Prote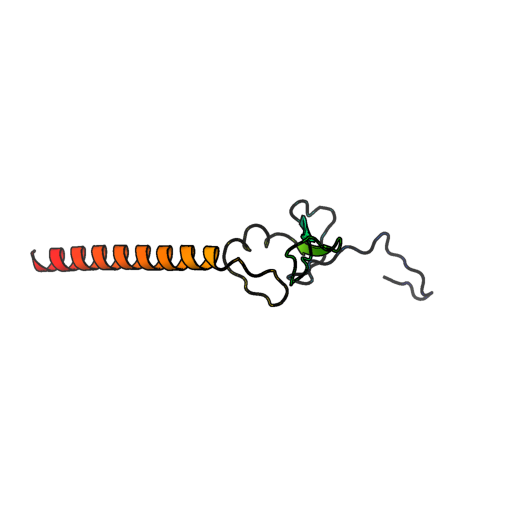in AF-A0A811YDW1-F1 (afdb_monomer_lite)

InterPro domains:
  IPR001931 Small ribosomal subunit protein eS21 [PF01249] (1-53)
  IPR001931 Small ribosomal subunit protein eS21 [PTHR10442] (1-52)
  IPR038579 Small ribosomal subunit protein eS21 superfamily [G3DSA:3.30.1230.20] (1-58)

Secondary structure (DSSP, 8-state):
-B-TTS-B--S--PPBPTTT-PBPPTT-TT-EEEEEEEE-TTT--EEEEEEEEEE-TTHHHHTTTS---TTSPPPPHHHHHHHHHHHHHHHHHHHHHHHHHHHHTT--

Foldseek 3Di:
DADPVRDDPDPDDFDAAPPPRDGDDPPQPVKDKDWAFDADPPPRDGPPDTDIGIHGPPCVVPVLDDDDDVRDDDDDPVSVVVVVVVVVVVVVVVVVVVVVVVVVVVVD

Radius of gyration: 24.2 Å; chains: 1; bounding box: 37×65×63 Å

Sequence (108 aa):
MQNDAGEFVDLYVPQKCSARNRIIGAKDHESIQMNVAEVDKVTGRFNGQFKTTLSAEPFAGWASLMTPSSGWPRPTASFQRTSFYFILFYLFIYLFIYLFIYLFSKNF

Structure (mmCIF, N/CA/C/O backbone):
data_AF-A0A811YDW1-F1
#
_entry.id   AF-A0A811YDW1-F1
#
loop_
_atom_site.group_PDB
_atom_site.id
_atom_site.type_symbol
_atom_site.label_atom_id
_atom_site.label_alt_id
_atom_site.label_comp_id
_atom_site.label_asym_id
_atom_site.label_entity_id
_atom_site.label_seq_id
_atom_site.pdbx_PDB_ins_code
_atom_site.Cartn_x
_atom_site.Cartn_y
_atom_site.Cartn_z
_atom_site.occupancy
_atom_site.B_iso_or_equiv
_atom_site.auth_seq_id
_atom_site.auth_comp_id
_atom_site.auth_asym_id
_atom_site.auth_atom_id
_atom_site.pdbx_PDB_model_num
ATOM 1 N N . MET A 1 1 ? 2.776 -6.549 -23.181 1.00 76.38 1 MET A N 1
ATOM 2 C CA . MET A 1 1 ? 2.755 -6.246 -24.610 1.00 76.38 1 MET A CA 1
ATOM 3 C C . MET A 1 1 ? 2.390 -7.512 -25.352 1.00 76.38 1 MET A C 1
ATOM 5 O O . MET A 1 1 ? 2.834 -8.596 -24.981 1.00 76.38 1 MET A O 1
ATOM 9 N N . GLN A 1 2 ? 1.521 -7.364 -26.344 1.00 81.44 2 GLN A N 1
ATOM 10 C CA . GLN A 1 2 ? 1.210 -8.417 -27.305 1.00 81.44 2 GLN A CA 1
ATOM 11 C C . GLN A 1 2 ? 1.947 -8.087 -28.603 1.00 81.44 2 GLN A C 1
ATOM 13 O O . GLN A 1 2 ? 2.080 -6.906 -28.932 1.00 81.44 2 GLN A O 1
ATOM 18 N N . ASN A 1 3 ? 2.471 -9.100 -29.288 1.00 84.25 3 ASN A N 1
ATOM 19 C CA . ASN A 1 3 ? 3.009 -8.932 -30.638 1.00 84.25 3 ASN A CA 1
ATOM 20 C C . ASN A 1 3 ? 1.865 -8.848 -31.671 1.00 84.25 3 ASN A C 1
ATOM 22 O O . ASN A 1 3 ? 0.701 -9.086 -31.343 1.00 84.25 3 ASN A O 1
ATOM 26 N N . ASP A 1 4 ? 2.193 -8.552 -32.931 1.00 85.62 4 ASP A N 1
ATOM 27 C CA . ASP A 1 4 ? 1.211 -8.477 -34.028 1.00 85.62 4 ASP A CA 1
ATOM 28 C C . ASP A 1 4 ? 0.530 -9.830 -34.333 1.00 85.62 4 ASP A C 1
ATOM 30 O O . ASP A 1 4 ? -0.510 -9.873 -34.987 1.00 85.62 4 ASP A O 1
ATOM 34 N N . ALA A 1 5 ? 1.086 -10.937 -33.824 1.00 83.12 5 ALA A N 1
ATOM 35 C CA . ALA A 1 5 ? 0.508 -12.280 -33.884 1.00 83.12 5 ALA A CA 1
ATOM 36 C C . ALA A 1 5 ? -0.413 -12.609 -32.685 1.00 83.12 5 ALA A C 1
ATOM 38 O O . ALA A 1 5 ? -0.965 -13.706 -32.616 1.00 83.12 5 ALA A O 1
ATOM 39 N N . GLY A 1 6 ? -0.611 -11.671 -31.750 1.00 80.25 6 GLY A N 1
ATOM 40 C CA . GLY A 1 6 ? -1.489 -11.820 -30.583 1.00 80.25 6 GLY A CA 1
ATOM 41 C C . GLY A 1 6 ? -0.889 -12.601 -29.408 1.00 80.25 6 GLY A C 1
ATOM 42 O O . GLY A 1 6 ? -1.577 -12.850 -28.417 1.00 80.25 6 GLY A O 1
ATOM 43 N N . GLU A 1 7 ? 0.386 -12.970 -29.474 1.00 81.19 7 GLU A N 1
ATOM 44 C CA . GLU A 1 7 ? 1.094 -13.674 -28.409 1.00 81.19 7 GLU A CA 1
ATOM 45 C C . GLU A 1 7 ? 1.616 -12.687 -27.354 1.00 81.19 7 GLU A C 1
ATOM 47 O O . GLU A 1 7 ? 2.092 -11.589 -27.663 1.00 81.19 7 GLU A O 1
ATOM 52 N N . PHE A 1 8 ? 1.530 -13.076 -26.078 1.00 80.38 8 PHE A N 1
ATOM 53 C CA . PHE A 1 8 ? 2.062 -12.291 -24.964 1.00 80.38 8 PHE A CA 1
ATOM 54 C C . PHE A 1 8 ? 3.586 -12.421 -24.891 1.00 80.38 8 PHE A C 1
ATOM 56 O O . PHE A 1 8 ? 4.108 -13.509 -24.672 1.00 80.38 8 PHE A O 1
ATOM 63 N N . VAL A 1 9 ? 4.287 -11.292 -25.024 1.00 81.62 9 VAL A N 1
ATOM 64 C CA . VAL A 1 9 ? 5.763 -11.229 -25.015 1.00 81.62 9 VAL A CA 1
ATOM 65 C C . VAL A 1 9 ? 6.321 -10.840 -23.632 1.00 81.62 9 VAL A C 1
ATOM 67 O O . VAL A 1 9 ? 7.522 -10.929 -23.391 1.00 81.62 9 VAL A O 1
ATOM 70 N N . ASP A 1 10 ? 5.465 -10.428 -22.688 1.00 82.88 10 ASP A N 1
ATOM 71 C CA . ASP A 1 10 ? 5.902 -10.018 -21.346 1.00 82.88 10 ASP A CA 1
ATOM 72 C C . ASP A 1 10 ? 6.172 -11.221 -20.433 1.00 82.88 10 ASP A C 1
ATOM 74 O O . ASP A 1 10 ? 5.351 -12.128 -20.320 1.00 82.88 10 ASP A O 1
ATOM 78 N N . LEU A 1 11 ? 7.280 -11.160 -19.687 1.00 83.56 11 LEU A N 1
ATOM 79 C CA . LEU A 1 11 ? 7.644 -12.171 -18.685 1.00 83.56 11 LEU A CA 1
ATOM 80 C C . LEU A 1 11 ? 6.705 -12.179 -17.467 1.00 83.56 11 LEU A C 1
ATOM 82 O O . LEU A 1 11 ? 6.489 -13.224 -16.860 1.00 83.56 11 LEU A O 1
ATOM 86 N N . TYR A 1 12 ? 6.170 -11.020 -17.076 1.00 82.31 12 TYR A N 1
ATOM 87 C CA . TYR A 1 12 ? 5.183 -10.895 -16.004 1.00 82.31 12 TYR A CA 1
ATOM 88 C C . TYR A 1 12 ? 4.409 -9.582 -16.134 1.00 82.31 12 TYR A C 1
ATOM 90 O O . TYR A 1 12 ? 4.931 -8.583 -16.631 1.00 82.31 12 TYR A O 1
ATOM 98 N N . VAL A 1 13 ? 3.174 -9.571 -15.630 1.00 83.69 13 VAL A N 1
ATOM 99 C CA . VAL A 1 13 ? 2.373 -8.349 -15.498 1.00 83.69 13 VAL A CA 1
ATOM 100 C C . VAL A 1 13 ? 2.475 -7.861 -14.049 1.00 83.69 13 VAL A C 1
ATOM 102 O O . VAL A 1 13 ? 2.002 -8.552 -13.144 1.00 83.69 13 VAL A O 1
ATOM 105 N N . PRO A 1 14 ? 3.101 -6.699 -13.792 1.00 82.62 14 PRO A N 1
ATOM 106 C CA . PRO A 1 14 ? 3.279 -6.188 -12.439 1.00 82.62 14 PRO A CA 1
ATOM 107 C C . PRO A 1 14 ? 1.951 -5.776 -11.800 1.00 82.62 14 PRO A C 1
ATOM 109 O O . PRO A 1 14 ? 1.017 -5.316 -12.467 1.00 82.62 14 PRO A O 1
ATOM 112 N N . GLN A 1 15 ? 1.890 -5.885 -10.474 1.00 83.75 15 GLN A N 1
ATOM 113 C CA . GLN A 1 15 ? 0.742 -5.429 -9.702 1.00 83.75 15 GLN A CA 1
ATOM 114 C C . GLN A 1 15 ? 0.652 -3.896 -9.696 1.00 83.75 15 GLN A C 1
ATOM 116 O O . GLN A 1 15 ? 1.657 -3.179 -9.728 1.00 83.75 15 GLN A O 1
ATOM 121 N N . LYS A 1 16 ? -0.578 -3.379 -9.641 1.00 83.06 16 LYS A N 1
ATOM 122 C CA . LYS A 1 16 ? -0.847 -1.939 -9.575 1.00 83.06 16 LYS A CA 1
ATOM 123 C C . LYS A 1 16 ? -1.208 -1.533 -8.152 1.00 83.06 16 LYS A C 1
ATOM 125 O O . LYS A 1 16 ? -2.005 -2.186 -7.485 1.00 83.06 16 LYS A O 1
ATOM 130 N N . CYS A 1 17 ? -0.648 -0.414 -7.713 1.00 80.12 17 CYS A N 1
ATOM 131 C CA . CYS A 1 17 ? -1.018 0.241 -6.469 1.00 80.12 17 CYS A CA 1
ATOM 132 C C . CYS A 1 17 ? -2.462 0.747 -6.542 1.00 80.12 17 CYS A C 1
ATOM 134 O O . CYS A 1 17 ? -2.815 1.490 -7.458 1.00 80.12 17 CYS A O 1
ATOM 136 N N . SER A 1 18 ? -3.262 0.404 -5.533 1.00 75.31 18 SER A N 1
ATOM 137 C CA . SER A 1 18 ? -4.671 0.804 -5.419 1.00 75.31 18 SER A CA 1
ATOM 138 C C . SER A 1 18 ? -4.872 2.308 -5.179 1.00 75.31 18 SER A C 1
ATOM 140 O O . SER A 1 18 ? -5.921 2.844 -5.514 1.00 75.31 18 SER A O 1
ATOM 142 N N . ALA A 1 19 ? -3.867 3.018 -4.642 1.00 69.19 19 ALA A N 1
ATOM 143 C CA . ALA A 1 19 ? -3.956 4.459 -4.365 1.00 69.19 19 ALA A CA 1
ATOM 144 C C . ALA A 1 19 ? -3.801 5.341 -5.594 1.00 69.19 19 ALA A C 1
ATOM 146 O O . ALA A 1 19 ? -4.513 6.323 -5.769 1.00 69.19 19 ALA A O 1
ATOM 147 N N . ARG A 1 20 ? -2.757 5.058 -6.368 1.00 67.06 20 ARG A N 1
ATOM 148 C CA . ARG A 1 20 ? -2.230 5.980 -7.378 1.00 67.06 20 ARG A CA 1
ATOM 149 C C . ARG A 1 20 ? -2.232 5.371 -8.768 1.00 67.06 20 ARG A C 1
ATOM 151 O O . ARG A 1 20 ? -1.686 5.977 -9.680 1.00 67.06 20 ARG A O 1
ATOM 158 N N . ASN A 1 21 ? -2.756 4.150 -8.916 1.00 78.31 21 ASN A N 1
ATOM 159 C CA . ASN A 1 21 ? -2.634 3.349 -10.132 1.00 78.31 21 ASN A CA 1
ATOM 160 C C . ASN A 1 21 ? -1.184 3.249 -10.654 1.00 78.31 21 ASN A C 1
ATOM 162 O O . ASN A 1 21 ? -0.958 2.983 -11.833 1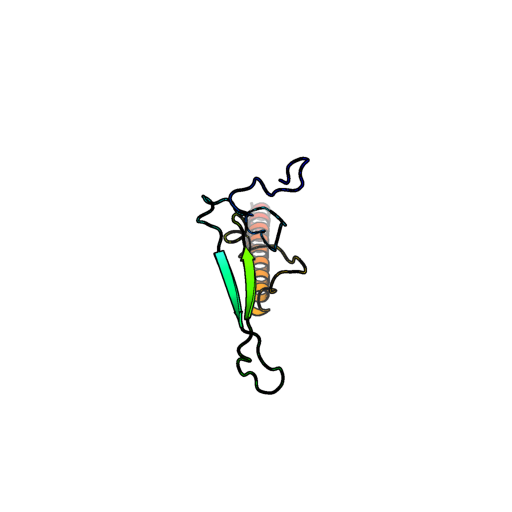.00 78.31 21 ASN A O 1
ATOM 166 N N . ARG A 1 22 ? -0.186 3.444 -9.777 1.00 80.00 22 ARG A N 1
ATOM 167 C CA . ARG A 1 22 ? 1.237 3.310 -10.105 1.00 80.00 22 ARG A CA 1
ATOM 168 C C . ARG A 1 22 ? 1.605 1.830 -10.144 1.00 80.00 22 ARG A C 1
ATOM 170 O O . ARG A 1 22 ? 1.180 1.066 -9.280 1.00 80.00 22 ARG A O 1
ATOM 177 N N . ILE A 1 23 ? 2.412 1.447 -11.125 1.00 83.38 23 ILE A N 1
ATOM 178 C CA . ILE A 1 23 ? 2.974 0.100 -11.233 1.00 83.38 23 ILE A CA 1
ATOM 179 C C . ILE A 1 23 ? 3.995 -0.115 -10.106 1.00 83.38 23 ILE A C 1
ATOM 181 O O . ILE A 1 23 ? 4.846 0.746 -9.881 1.00 83.38 23 ILE A O 1
ATOM 185 N N . ILE A 1 24 ? 3.892 -1.238 -9.397 1.00 83.75 24 ILE A N 1
ATOM 186 C CA . ILE A 1 24 ? 4.854 -1.644 -8.367 1.00 83.75 24 ILE A CA 1
ATOM 187 C C . ILE A 1 24 ? 6.014 -2.353 -9.065 1.00 83.75 24 ILE A C 1
ATOM 189 O O . ILE A 1 24 ? 5.814 -3.376 -9.725 1.00 83.75 24 ILE A O 1
ATOM 193 N N . GLY A 1 25 ? 7.212 -1.780 -8.968 1.00 83.00 25 GLY A N 1
ATOM 194 C CA . GLY A 1 25 ? 8.419 -2.375 -9.534 1.00 83.00 25 GLY A CA 1
ATOM 195 C C . GLY A 1 25 ? 8.952 -3.512 -8.662 1.00 83.00 25 GLY A C 1
ATOM 196 O O . GLY A 1 25 ? 8.767 -3.515 -7.451 1.00 83.00 25 GLY A O 1
ATOM 197 N N . ALA A 1 26 ? 9.690 -4.452 -9.256 1.00 81.00 26 ALA A N 1
ATOM 198 C CA . ALA A 1 26 ? 10.273 -5.583 -8.521 1.00 81.00 26 ALA A CA 1
ATOM 199 C C . ALA A 1 26 ? 11.279 -5.172 -7.420 1.00 81.00 26 ALA A C 1
ATOM 201 O O . ALA A 1 26 ? 11.517 -5.935 -6.490 1.00 81.00 26 ALA A O 1
ATOM 202 N N . LYS A 1 27 ? 11.868 -3.971 -7.522 1.00 81.88 27 LYS A N 1
ATOM 203 C CA . LYS A 1 27 ? 12.809 -3.406 -6.538 1.00 81.88 27 LYS A CA 1
ATOM 204 C C . LYS A 1 27 ? 12.122 -2.526 -5.478 1.00 81.88 27 LYS A C 1
ATOM 206 O O . LYS A 1 27 ? 12.788 -2.027 -4.575 1.00 81.88 27 LYS A O 1
ATOM 211 N N . ASP A 1 28 ? 10.805 -2.337 -5.562 1.00 75.62 28 ASP A N 1
ATOM 212 C CA . ASP A 1 28 ? 10.043 -1.528 -4.607 1.00 75.62 28 ASP A CA 1
ATOM 213 C C . ASP A 1 28 ? 9.772 -2.354 -3.327 1.00 75.62 28 ASP A C 1
ATOM 215 O O . ASP A 1 28 ? 8.657 -2.819 -3.091 1.00 75.62 28 ASP A O 1
ATOM 219 N N . HIS A 1 29 ? 10.802 -2.543 -2.491 1.00 79.06 29 HIS A N 1
ATOM 220 C CA . HIS A 1 29 ? 10.729 -3.270 -1.200 1.00 79.06 29 HIS A CA 1
ATOM 221 C C . HIS A 1 29 ? 9.834 -2.606 -0.152 1.00 79.06 29 HIS A C 1
ATOM 223 O O . HIS A 1 29 ? 9.457 -3.196 0.853 1.00 79.06 29 HIS A O 1
ATOM 229 N N . GLU A 1 30 ? 9.533 -1.354 -0.415 1.00 74.50 30 GLU A N 1
ATOM 230 C CA . GLU A 1 30 ? 8.694 -0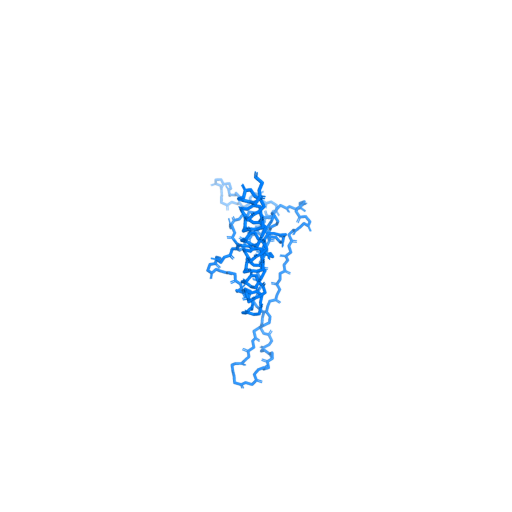.464 0.350 1.00 74.50 30 GLU A CA 1
ATOM 231 C C . GLU A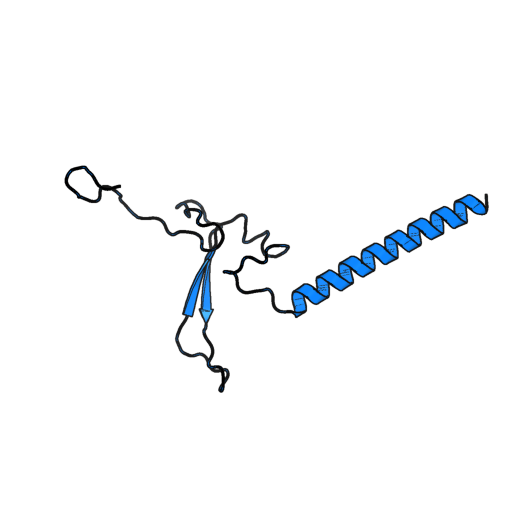 1 30 ? 7.190 -0.676 0.018 1.00 74.50 30 GLU A C 1
ATOM 233 O O . GLU A 1 30 ? 6.283 -0.268 0.736 1.00 74.50 30 GLU A O 1
ATOM 238 N N . SER A 1 31 ? 6.857 -1.379 -1.070 1.00 72.88 31 SER A N 1
ATOM 239 C CA . SER A 1 31 ? 5.463 -1.755 -1.328 1.00 72.88 31 SER A CA 1
ATOM 240 C C . SER A 1 31 ? 4.989 -2.850 -0.364 1.00 72.88 31 SER A C 1
ATOM 242 O O . SER A 1 31 ? 5.650 -3.869 -0.175 1.00 72.88 31 SER A O 1
ATOM 244 N N . ILE A 1 32 ? 3.811 -2.651 0.235 1.00 78.38 32 ILE A N 1
ATOM 245 C CA . ILE A 1 32 ? 3.190 -3.634 1.130 1.00 78.38 32 ILE A CA 1
ATOM 246 C C . ILE A 1 32 ? 1.808 -4.039 0.627 1.00 78.38 32 ILE A C 1
ATOM 248 O O . ILE A 1 32 ? 1.023 -3.220 0.132 1.00 78.38 32 ILE A O 1
ATOM 252 N N . GLN A 1 33 ? 1.498 -5.319 0.810 1.00 81.75 33 GLN A N 1
ATOM 253 C CA . GLN A 1 33 ? 0.170 -5.875 0.605 1.00 81.75 33 GLN A CA 1
ATOM 254 C C . GLN A 1 33 ? -0.548 -5.966 1.953 1.00 81.75 33 GLN A C 1
ATOM 256 O O . GLN A 1 33 ? -0.104 -6.668 2.858 1.00 81.75 33 GLN A O 1
ATOM 261 N N . MET A 1 34 ? -1.672 -5.266 2.083 1.00 81.50 34 MET A N 1
ATOM 262 C CA . MET A 1 34 ? -2.530 -5.324 3.266 1.00 81.50 34 MET A CA 1
ATOM 263 C C . MET A 1 34 ? -3.781 -6.144 2.972 1.00 81.50 34 MET A C 1
ATOM 265 O O . MET A 1 34 ? -4.477 -5.883 1.994 1.00 81.50 34 MET A O 1
ATOM 269 N N . ASN A 1 35 ? -4.103 -7.092 3.851 1.00 82.25 35 ASN A N 1
ATOM 270 C CA . ASN A 1 35 ? -5.352 -7.849 3.812 1.00 82.25 35 ASN A CA 1
ATOM 271 C C . ASN A 1 35 ? -6.260 -7.374 4.948 1.00 82.25 35 ASN A C 1
ATOM 273 O O . ASN A 1 35 ? -5.957 -7.586 6.121 1.00 82.25 35 ASN A O 1
ATOM 277 N N . VAL A 1 36 ? -7.376 -6.736 4.603 1.00 79.69 36 VAL A N 1
ATOM 278 C CA . VAL A 1 36 ? -8.381 -6.289 5.569 1.00 79.69 36 VAL A CA 1
ATOM 279 C C . VAL A 1 36 ? -9.473 -7.345 5.667 1.00 79.69 36 VAL A C 1
ATOM 281 O O . VAL A 1 36 ? -10.180 -7.613 4.698 1.00 79.69 36 VAL A O 1
ATOM 284 N N . ALA A 1 37 ? -9.599 -7.952 6.843 1.00 82.94 37 ALA A N 1
ATOM 285 C CA . ALA A 1 37 ? -10.647 -8.909 7.164 1.00 82.94 37 ALA A CA 1
ATOM 286 C C . ALA A 1 37 ? -12.036 -8.251 7.114 1.00 82.94 37 ALA A C 1
ATOM 288 O O . ALA A 1 37 ? -12.262 -7.226 7.759 1.00 82.94 37 ALA A O 1
ATOM 289 N N . GLU A 1 38 ? -12.973 -8.840 6.370 1.00 80.94 38 GLU A N 1
ATOM 290 C CA . GLU A 1 38 ? -14.369 -8.408 6.384 1.00 80.94 38 GLU A CA 1
ATOM 291 C C . GLU A 1 38 ? -15.110 -9.044 7.563 1.00 80.94 38 GLU A C 1
ATOM 293 O O . GLU A 1 38 ? -14.952 -10.229 7.881 1.00 80.94 38 GLU A O 1
ATOM 298 N N . VAL A 1 39 ? -15.904 -8.217 8.236 1.00 83.19 39 VAL A N 1
ATOM 299 C CA . VAL A 1 39 ? -16.601 -8.562 9.471 1.00 83.19 39 VAL A CA 1
ATOM 300 C C . VAL A 1 39 ? -18.102 -8.507 9.221 1.00 83.19 39 VAL A C 1
ATOM 302 O O . VAL A 1 39 ? -18.596 -7.578 8.579 1.00 83.19 39 VAL A O 1
ATOM 305 N N . ASP A 1 40 ? -18.823 -9.504 9.727 1.00 80.12 40 ASP A N 1
ATOM 306 C CA . ASP A 1 40 ? -20.281 -9.517 9.677 1.00 80.12 40 ASP A CA 1
ATOM 307 C C . ASP A 1 40 ? -20.872 -8.381 10.529 1.00 80.12 40 ASP A C 1
ATOM 309 O O . ASP A 1 40 ? -20.471 -8.151 11.672 1.00 80.12 40 ASP A O 1
ATOM 313 N N . LYS A 1 41 ? -21.852 -7.668 9.966 1.00 77.06 41 LYS A N 1
ATOM 314 C CA . LYS A 1 41 ? -22.418 -6.439 10.544 1.00 77.06 41 LYS A CA 1
ATOM 315 C C . LYS A 1 41 ? -23.195 -6.689 11.834 1.00 77.06 41 LYS A C 1
ATOM 317 O O . LYS A 1 41 ? -23.318 -5.773 12.640 1.00 77.06 41 LYS A O 1
ATOM 322 N N . VAL A 1 42 ? -23.741 -7.892 12.008 1.00 77.31 42 VAL A N 1
ATOM 323 C CA . VAL A 1 42 ? -24.601 -8.231 13.151 1.00 77.31 42 VAL A CA 1
ATOM 324 C C . VAL A 1 42 ? -23.795 -8.885 14.267 1.00 77.31 42 VAL A C 1
ATOM 326 O O . VAL A 1 42 ? -23.946 -8.523 15.430 1.00 77.31 42 VAL A O 1
ATOM 329 N N . THR A 1 43 ? -22.925 -9.838 13.929 1.00 79.94 43 THR A N 1
ATOM 330 C CA . THR A 1 43 ? -22.180 -10.611 14.934 1.00 79.94 43 THR A CA 1
ATOM 331 C C . THR A 1 43 ? -20.788 -10.066 15.239 1.00 79.94 43 THR A C 1
ATOM 333 O O . THR A 1 43 ? -20.173 -10.503 16.211 1.00 79.94 43 THR A O 1
ATOM 336 N N . GLY A 1 44 ? -20.261 -9.139 14.430 1.00 77.44 44 GLY A N 1
ATOM 337 C CA . GLY A 1 44 ? -18.904 -8.619 14.606 1.00 77.44 44 GLY A CA 1
ATOM 338 C C . GLY A 1 44 ? -17.818 -9.685 14.408 1.00 77.44 44 GLY A C 1
ATOM 339 O O . GLY A 1 44 ? -16.662 -9.463 14.766 1.00 77.44 44 GLY A O 1
ATOM 340 N N . ARG A 1 45 ? -18.176 -10.856 13.863 1.00 81.88 45 ARG A N 1
ATOM 341 C CA . ARG A 1 45 ? -17.260 -11.976 13.647 1.00 81.88 45 ARG A CA 1
ATOM 342 C C . ARG A 1 45 ? -16.636 -11.918 12.266 1.00 81.88 45 ARG A C 1
ATOM 344 O O . ARG A 1 45 ? -17.231 -11.440 11.301 1.00 81.88 45 ARG A O 1
ATOM 351 N N . PHE A 1 46 ? -15.416 -12.433 12.194 1.00 79.12 46 PHE A N 1
ATOM 352 C CA . PHE A 1 46 ? -14.682 -12.554 10.949 1.00 79.12 46 PHE A CA 1
ATOM 353 C C . PHE A 1 46 ? -15.407 -13.496 9.978 1.00 79.12 46 PHE A C 1
ATOM 355 O O . PHE A 1 46 ? -15.717 -14.631 10.335 1.00 79.12 46 PHE A O 1
ATOM 362 N N . ASN A 1 47 ? -15.658 -13.025 8.755 1.00 78.25 47 ASN A N 1
ATOM 363 C CA . ASN A 1 47 ? -16.443 -13.739 7.744 1.00 78.25 47 ASN A CA 1
ATOM 364 C C . ASN A 1 47 ? -15.584 -14.627 6.815 1.00 78.25 47 ASN A C 1
ATOM 366 O O . ASN A 1 47 ? -16.046 -15.083 5.775 1.00 78.25 47 ASN A O 1
ATOM 370 N N . GLY A 1 48 ? -14.294 -14.825 7.108 1.00 80.19 48 GLY A N 1
ATOM 371 C CA . GLY A 1 48 ? -13.399 -15.613 6.246 1.00 80.19 48 GLY A CA 1
ATOM 372 C C . GLY A 1 48 ? -12.938 -14.898 4.969 1.00 80.19 48 GLY A C 1
ATOM 373 O O . GLY A 1 48 ? -12.002 -15.361 4.322 1.00 80.19 48 GLY A O 1
ATOM 374 N N . GLN A 1 49 ? -13.553 -13.767 4.610 1.00 81.50 49 GLN A N 1
ATOM 375 C CA . GLN A 1 49 ? -13.211 -12.988 3.421 1.00 81.50 49 GLN A CA 1
ATOM 376 C C . GLN A 1 49 ? -12.260 -11.835 3.743 1.00 81.50 49 GLN A C 1
ATOM 378 O O . GLN A 1 49 ? -12.382 -11.169 4.774 1.00 81.50 49 GLN A O 1
ATOM 383 N N . PHE A 1 50 ? -11.328 -11.579 2.825 1.00 80.06 50 PHE A N 1
ATOM 384 C CA . PHE A 1 50 ? -10.352 -10.503 2.930 1.00 80.06 50 PHE A CA 1
ATOM 385 C C . PHE A 1 50 ? -10.449 -9.575 1.724 1.00 80.06 50 PHE A C 1
ATOM 387 O O . PHE A 1 50 ? -10.483 -10.020 0.578 1.00 80.06 50 PHE A O 1
ATOM 394 N N . LYS A 1 51 ? -10.426 -8.270 1.984 1.00 80.69 51 LYS A N 1
ATOM 395 C CA . LYS A 1 51 ? -10.191 -7.245 0.971 1.00 80.69 51 LYS A CA 1
ATOM 396 C C . LYS A 1 51 ? -8.705 -6.929 0.954 1.00 80.69 51 LYS A C 1
ATOM 398 O O . LYS A 1 51 ? -8.173 -6.347 1.898 1.00 80.69 51 LYS A O 1
ATOM 403 N N . THR A 1 52 ? -8.037 -7.348 -0.111 1.00 79.81 52 THR A N 1
ATOM 404 C CA . THR A 1 52 ? -6.615 -7.086 -0.325 1.00 79.81 52 THR A CA 1
ATOM 405 C C . THR A 1 52 ? -6.426 -5.725 -0.983 1.00 79.81 52 THR A C 1
ATOM 407 O O . THR A 1 52 ? -6.957 -5.464 -2.061 1.00 79.81 52 THR A O 1
ATOM 410 N N . THR A 1 53 ? -5.630 -4.866 -0.356 1.00 79.19 53 THR A N 1
ATOM 411 C CA . THR A 1 53 ? -5.230 -3.559 -0.882 1.00 79.19 53 THR A CA 1
ATOM 412 C C . THR A 1 53 ? -3.719 -3.508 -1.032 1.00 79.19 53 THR A C 1
ATOM 414 O O . THR A 1 53 ? -2.981 -3.808 -0.093 1.00 79.19 53 THR A O 1
ATOM 417 N N . LEU A 1 54 ? -3.261 -3.100 -2.212 1.00 73.50 54 LEU A N 1
ATOM 418 C CA . LEU A 1 54 ? -1.844 -2.963 -2.535 1.00 73.50 54 LEU A CA 1
ATOM 419 C C . LEU A 1 54 ? -1.442 -1.494 -2.478 1.00 73.50 54 LEU A C 1
ATOM 421 O O . LEU A 1 54 ? -2.099 -0.646 -3.097 1.00 73.50 54 LEU A O 1
ATOM 425 N N . SER A 1 55 ? -0.369 -1.202 -1.750 1.00 68.06 55 SER A N 1
ATOM 426 C CA . SER A 1 55 ? 0.189 0.140 -1.600 1.00 68.06 55 SER A CA 1
ATOM 427 C C . SER A 1 55 ? 1.594 0.206 -2.204 1.00 68.06 55 SER A C 1
ATOM 429 O O . SER A 1 55 ? 2.310 -0.788 -2.237 1.00 68.06 55 SER A O 1
ATOM 431 N N . ALA A 1 56 ? 1.981 1.379 -2.704 1.00 65.00 56 ALA A N 1
ATOM 432 C CA . ALA A 1 56 ? 3.335 1.646 -3.185 1.00 65.00 56 ALA A CA 1
ATOM 433 C C . ALA A 1 56 ? 3.875 2.867 -2.448 1.00 65.00 56 ALA A C 1
ATOM 435 O O . ALA A 1 56 ? 3.176 3.889 -2.349 1.00 65.00 56 ALA A O 1
ATOM 436 N N . GLU A 1 57 ? 5.112 2.804 -1.976 1.00 61.22 57 GLU A N 1
ATOM 437 C CA . GLU A 1 57 ? 5.773 3.965 -1.384 1.00 61.22 57 GLU A CA 1
ATOM 438 C C . GLU A 1 57 ? 6.069 5.012 -2.451 1.00 61.22 57 GLU A C 1
ATOM 440 O O . GLU A 1 57 ? 6.175 4.677 -3.635 1.00 61.22 57 GLU A O 1
ATOM 445 N N . PRO A 1 58 ? 6.017 6.320 -2.141 1.00 51.78 58 PRO A N 1
ATOM 446 C CA . PRO A 1 58 ? 6.099 7.023 -0.842 1.00 51.78 58 PRO A CA 1
ATOM 447 C C . PRO A 1 58 ? 4.822 7.137 0.028 1.00 51.78 58 PRO A C 1
ATOM 449 O O . PRO A 1 58 ? 4.797 7.927 0.965 1.00 51.78 58 PRO A O 1
ATOM 452 N N . PHE A 1 59 ? 3.724 6.419 -0.245 1.00 48.41 59 PHE A N 1
ATOM 453 C CA . PHE A 1 59 ? 2.488 6.603 0.536 1.00 48.41 59 PHE A CA 1
ATOM 454 C C . PHE A 1 59 ? 2.448 5.886 1.891 1.00 48.41 59 PHE A C 1
ATOM 456 O O . PHE A 1 59 ? 1.715 6.366 2.743 1.00 48.41 59 PHE A O 1
ATOM 463 N N . ALA A 1 60 ? 3.211 4.818 2.156 1.00 50.78 60 ALA A N 1
ATOM 464 C CA . ALA A 1 60 ? 3.190 4.190 3.487 1.00 50.78 60 ALA A CA 1
ATOM 465 C C . ALA A 1 60 ? 3.671 5.166 4.585 1.00 50.78 60 ALA A C 1
ATOM 467 O O . ALA A 1 60 ? 3.029 5.286 5.627 1.00 50.78 60 ALA A O 1
ATOM 468 N N . GLY A 1 61 ? 4.714 5.960 4.302 1.00 43.12 61 GLY A N 1
ATOM 469 C CA . GLY A 1 61 ? 5.189 7.023 5.197 1.00 43.12 61 GLY A CA 1
ATOM 470 C C . GLY A 1 61 ? 4.269 8.255 5.285 1.00 43.12 61 GLY A C 1
ATOM 471 O O . GLY A 1 61 ? 4.131 8.842 6.354 1.00 43.12 61 GLY A O 1
ATOM 472 N N . TRP A 1 62 ? 3.591 8.638 4.192 1.00 44.25 62 TRP A N 1
ATOM 473 C CA . TRP A 1 62 ? 2.743 9.848 4.122 1.00 44.25 62 TRP A CA 1
ATOM 474 C C . TRP A 1 62 ? 1.253 9.613 4.441 1.00 44.25 62 TRP A C 1
ATOM 476 O O . TRP A 1 62 ? 0.544 10.557 4.798 1.00 44.25 62 TRP A O 1
ATOM 486 N N . ALA A 1 63 ? 0.755 8.376 4.348 1.00 49.03 63 ALA A N 1
ATOM 487 C CA . ALA A 1 63 ? -0.610 7.990 4.728 1.00 49.03 63 ALA A CA 1
ATOM 488 C C . ALA A 1 63 ? -0.835 8.057 6.245 1.00 49.03 63 ALA A C 1
ATOM 490 O O . ALA A 1 63 ? -1.977 8.149 6.688 1.00 49.03 63 ALA A O 1
ATOM 491 N N . SER A 1 64 ? 0.245 8.119 7.029 1.00 47.88 64 SER A N 1
ATOM 492 C CA . SER A 1 64 ? 0.172 8.523 8.432 1.00 47.88 64 SER A CA 1
ATOM 493 C C . SER A 1 64 ? -0.240 9.997 8.599 1.00 47.88 64 SER A C 1
ATOM 495 O O . SER A 1 64 ? -0.612 10.390 9.695 1.00 47.88 64 SER A O 1
ATOM 497 N N . LEU A 1 65 ? -0.214 10.834 7.547 1.00 41.81 65 LEU A N 1
ATOM 498 C CA . LEU A 1 65 ? -0.506 12.265 7.675 1.00 41.81 65 LEU A CA 1
ATOM 499 C C . LEU A 1 65 ? -1.686 12.812 6.852 1.00 41.81 65 LEU A C 1
ATOM 501 O O . LEU A 1 65 ? -2.524 13.449 7.481 1.00 41.81 65 LEU A O 1
ATOM 505 N N . MET A 1 66 ? -1.839 12.651 5.525 1.00 39.78 66 MET A N 1
ATOM 506 C CA . MET A 1 66 ? -2.816 13.530 4.819 1.00 39.78 66 MET A CA 1
ATOM 507 C C . MET A 1 66 ? -3.411 13.075 3.463 1.00 39.78 66 MET A C 1
ATOM 509 O O . MET A 1 66 ? -3.376 13.843 2.506 1.00 39.78 66 MET A O 1
ATOM 513 N N . THR A 1 67 ? -4.045 11.905 3.310 1.00 45.12 67 THR A N 1
ATOM 514 C CA . THR A 1 67 ? -4.877 11.686 2.092 1.00 45.12 67 THR A CA 1
ATOM 515 C C . THR A 1 67 ? -6.197 10.950 2.338 1.00 45.12 67 THR A C 1
ATOM 517 O O . THR A 1 67 ? -6.206 9.741 2.551 1.00 45.12 67 THR A O 1
ATOM 520 N N . PRO A 1 68 ? -7.351 11.637 2.221 1.00 42.75 68 PRO A N 1
ATOM 521 C CA . PRO A 1 68 ? -8.645 10.994 2.068 1.00 42.75 68 PRO A CA 1
ATOM 522 C C . PRO A 1 68 ? -8.892 10.747 0.573 1.00 42.75 68 PRO A C 1
ATOM 524 O O . PRO A 1 68 ? -9.582 11.523 -0.082 1.00 42.75 68 PRO A O 1
ATOM 527 N N . SER A 1 69 ? -8.312 9.690 0.000 1.00 43.88 69 SER A N 1
ATOM 528 C CA . SER A 1 69 ? -8.786 9.206 -1.305 1.00 43.88 69 SER A CA 1
ATOM 529 C C . SER A 1 69 ? -9.896 8.176 -1.085 1.00 43.88 69 SER A C 1
ATOM 531 O O . SER A 1 69 ? -9.851 7.388 -0.141 1.00 43.88 69 SER A O 1
ATOM 533 N N . SER A 1 70 ? -10.932 8.215 -1.924 1.00 48.28 70 SER A N 1
ATOM 534 C CA . SER A 1 70 ? -12.183 7.452 -1.770 1.00 48.28 70 SER A CA 1
ATOM 535 C C . SER A 1 70 ? -12.015 5.926 -1.761 1.00 48.28 70 SER A C 1
ATOM 537 O O . SER A 1 70 ? -12.962 5.226 -1.412 1.00 48.28 70 SER A O 1
ATOM 539 N N . GLY A 1 71 ? -10.830 5.417 -2.117 1.00 53.69 71 GLY A N 1
ATOM 540 C CA . GLY A 1 71 ? -10.490 3.992 -2.126 1.00 53.69 71 GLY A CA 1
ATOM 541 C C . GLY A 1 71 ? -9.682 3.494 -0.922 1.00 53.69 71 GLY A C 1
ATOM 542 O O . GLY A 1 71 ? -9.403 2.300 -0.863 1.00 53.69 71 GLY A O 1
ATOM 543 N N . TRP A 1 72 ? -9.294 4.358 0.026 1.00 50.81 72 TRP A N 1
ATOM 544 C CA . TRP A 1 72 ? -8.501 3.951 1.196 1.00 50.81 72 TRP A CA 1
ATOM 545 C C . TRP A 1 72 ? -9.364 3.778 2.444 1.00 50.81 72 TRP A C 1
ATOM 547 O O . TRP A 1 72 ? -10.280 4.579 2.667 1.00 50.81 72 TRP A O 1
ATOM 557 N N . PRO A 1 73 ? -9.069 2.775 3.297 1.00 56.12 73 PRO A N 1
ATOM 558 C CA . PRO A 1 73 ? -9.645 2.711 4.630 1.00 56.12 73 PRO A CA 1
ATOM 559 C C . PRO A 1 73 ? -9.371 4.037 5.337 1.00 56.12 73 PRO A C 1
ATOM 561 O O . PRO A 1 73 ? -8.219 4.442 5.496 1.00 56.12 73 PRO A O 1
ATOM 564 N N . ARG A 1 74 ? -10.435 4.749 5.715 1.00 56.47 74 ARG A N 1
ATOM 565 C CA . ARG A 1 74 ? -10.281 6.014 6.433 1.00 56.47 74 ARG A CA 1
ATOM 566 C C . ARG A 1 74 ? -9.579 5.742 7.768 1.00 56.47 74 ARG A C 1
ATOM 568 O O . ARG A 1 74 ? -9.933 4.758 8.425 1.00 56.47 74 ARG A O 1
ATOM 575 N N . PRO A 1 75 ? -8.654 6.614 8.209 1.00 52.84 75 PRO A N 1
ATOM 576 C CA . PRO A 1 75 ? -8.161 6.577 9.577 1.00 52.84 75 PRO A CA 1
ATOM 577 C C . PRO A 1 75 ? -9.351 6.587 10.537 1.00 52.84 75 PRO A C 1
ATOM 579 O O . PRO A 1 75 ? -10.292 7.368 10.364 1.00 52.84 75 PRO A O 1
ATOM 582 N N . THR A 1 76 ? -9.339 5.699 11.529 1.00 46.56 76 THR A N 1
ATOM 583 C CA . THR A 1 76 ? -10.381 5.655 12.556 1.00 46.56 76 THR A CA 1
ATOM 584 C C . THR A 1 76 ? -10.472 7.019 13.248 1.00 46.56 76 THR A C 1
ATOM 586 O O . THR A 1 76 ? -9.474 7.718 13.426 1.00 46.56 76 THR A O 1
ATOM 589 N N . ALA A 1 77 ? -11.686 7.437 13.618 1.00 46.31 77 ALA A N 1
ATOM 590 C CA . ALA A 1 77 ? -11.978 8.798 14.088 1.00 46.31 77 ALA A CA 1
ATOM 591 C C . ALA A 1 77 ? -11.122 9.274 15.286 1.00 46.31 77 ALA A C 1
ATOM 593 O O . ALA A 1 77 ? -11.015 10.477 15.530 1.00 46.31 77 ALA A O 1
ATOM 594 N N . SER A 1 78 ? -10.494 8.359 16.029 1.00 44.72 78 SER A N 1
ATOM 595 C CA . SER A 1 78 ? -9.540 8.674 17.096 1.00 44.72 78 SER A CA 1
ATOM 596 C C . SER A 1 78 ? -8.274 9.371 16.583 1.0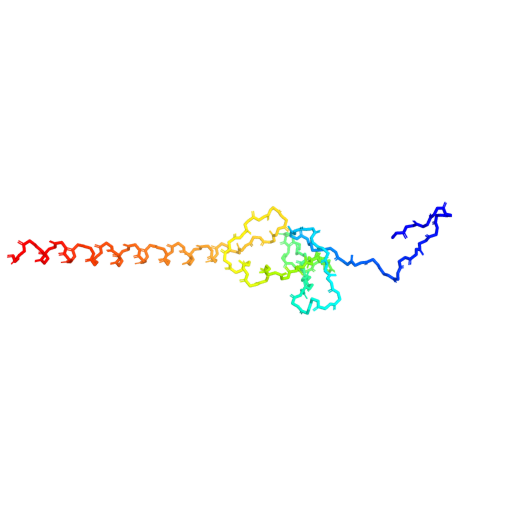0 44.72 78 SER A C 1
ATOM 598 O O . SER A 1 78 ? -7.782 10.272 17.257 1.00 44.72 78 SER A O 1
ATOM 600 N N . PHE A 1 79 ? -7.790 9.034 15.383 1.00 38.69 79 PHE A N 1
ATOM 601 C CA . PHE A 1 79 ? -6.578 9.619 14.796 1.00 38.69 79 PHE A CA 1
ATOM 602 C C . PHE A 1 79 ? -6.784 11.058 14.299 1.00 38.69 79 PHE A C 1
ATOM 604 O O . PHE A 1 79 ? -5.910 11.908 14.431 1.00 38.69 79 PHE A O 1
ATOM 611 N N . GLN A 1 80 ? -7.971 11.385 13.781 1.00 45.94 80 GLN A N 1
ATOM 612 C CA . GLN A 1 80 ? -8.280 12.778 13.436 1.00 45.94 80 GLN A CA 1
ATOM 613 C C . GLN A 1 80 ? -8.404 13.651 14.688 1.00 45.94 80 GLN A C 1
ATOM 615 O O . GLN A 1 80 ? -7.991 14.809 14.687 1.00 45.94 80 GLN A O 1
ATOM 620 N N . ARG A 1 81 ? -8.933 13.086 15.779 1.00 45.88 81 ARG A N 1
ATOM 621 C CA . ARG A 1 81 ? -9.147 13.812 17.031 1.00 45.88 81 ARG A CA 1
ATOM 622 C C . ARG A 1 81 ? -7.828 14.263 17.672 1.00 45.88 81 ARG A C 1
ATOM 624 O O . ARG A 1 81 ? -7.764 15.381 18.170 1.00 45.88 81 ARG A O 1
ATOM 631 N N . THR A 1 82 ? -6.769 13.452 17.612 1.00 51.03 82 THR A N 1
ATOM 632 C CA . THR A 1 82 ? -5.439 13.831 18.130 1.00 51.03 82 THR A CA 1
ATOM 633 C C . THR A 1 82 ? -4.796 14.960 17.322 1.00 51.03 82 THR A C 1
ATOM 635 O O . THR A 1 82 ? -4.160 15.837 17.904 1.00 51.03 82 THR A O 1
ATOM 638 N N . SER A 1 83 ? -5.024 15.003 16.006 1.00 57.47 83 SER A N 1
ATOM 639 C CA . SER A 1 83 ? -4.509 16.065 15.133 1.00 57.47 83 SER A CA 1
ATOM 640 C C . SER A 1 83 ? -5.163 17.428 15.417 1.00 57.47 83 SER A C 1
ATOM 642 O O . SER A 1 83 ? -4.466 18.437 15.513 1.00 57.47 83 SER A O 1
ATOM 644 N N . PHE A 1 84 ? -6.479 17.470 15.671 1.00 68.06 84 PHE A N 1
ATOM 645 C CA . PHE A 1 84 ? -7.175 18.712 16.044 1.00 68.06 84 PHE A CA 1
ATOM 646 C C . PHE A 1 84 ? -6.667 19.316 17.360 1.00 68.06 84 PHE A C 1
ATOM 648 O O . PHE A 1 84 ? -6.443 20.523 17.431 1.00 68.06 84 PHE A O 1
ATOM 655 N N . TYR A 1 85 ? -6.443 18.497 18.392 1.00 71.81 85 TYR A N 1
ATOM 656 C CA . TYR A 1 85 ? -5.895 18.994 19.659 1.00 71.81 85 TYR A CA 1
ATOM 657 C C . TYR A 1 85 ? -4.449 19.475 19.521 1.00 71.81 85 TYR A C 1
ATOM 659 O O . TYR A 1 85 ? -4.083 20.471 20.141 1.00 71.81 85 TYR A O 1
ATOM 667 N N . PHE A 1 86 ? -3.646 18.826 18.674 1.00 72.38 86 PHE A N 1
ATOM 668 C CA . PHE A 1 86 ? -2.276 19.257 18.393 1.00 72.38 86 PHE A CA 1
ATOM 669 C C . PHE A 1 86 ? -2.234 20.627 17.695 1.00 72.38 86 PHE A C 1
ATOM 671 O O . PHE A 1 86 ? -1.453 21.497 18.078 1.00 72.38 86 PHE A O 1
ATOM 678 N N . ILE A 1 87 ? -3.127 20.854 16.727 1.00 80.69 87 ILE A N 1
ATOM 679 C CA . ILE A 1 87 ? -3.267 22.142 16.029 1.00 80.69 87 ILE A CA 1
ATOM 680 C C . ILE A 1 87 ? -3.725 23.242 16.997 1.00 80.69 87 ILE A C 1
ATOM 682 O O . ILE A 1 87 ? -3.148 24.329 17.008 1.00 80.69 87 ILE A O 1
ATOM 686 N N . LEU A 1 88 ? -4.722 22.960 17.842 1.00 86.38 88 LEU A N 1
ATOM 687 C CA . LEU A 1 88 ? -5.213 23.913 18.845 1.00 86.38 88 LEU A CA 1
ATOM 688 C C . LEU A 1 88 ? -4.140 24.265 19.887 1.00 86.38 88 LEU A C 1
ATOM 690 O O . LEU A 1 88 ? -4.020 25.428 20.269 1.00 86.38 88 LEU A O 1
ATOM 694 N N . PHE A 1 89 ? -3.328 23.292 20.306 1.00 86.00 89 PHE A N 1
ATOM 695 C CA . PHE A 1 89 ? -2.215 23.509 21.233 1.00 86.00 89 PHE A CA 1
ATOM 696 C C . PHE A 1 89 ? -1.142 24.434 20.641 1.00 86.00 89 PHE A C 1
ATOM 698 O O . PHE A 1 89 ? -0.709 25.379 21.300 1.00 86.00 89 PHE A O 1
ATOM 705 N N . TYR A 1 90 ? -0.767 24.225 19.375 1.00 84.94 90 TYR A N 1
ATOM 706 C CA . TYR A 1 90 ? 0.204 25.077 18.681 1.00 84.94 90 TYR A CA 1
ATOM 707 C C . TYR A 1 90 ? -0.296 26.518 18.504 1.00 84.94 90 TYR A C 1
ATOM 709 O O . TYR A 1 90 ? 0.456 27.468 18.723 1.00 84.94 90 TYR A O 1
ATOM 717 N N . LEU A 1 91 ? -1.575 26.692 18.157 1.00 91.56 91 LEU A N 1
ATOM 718 C CA . LEU A 1 91 ? -2.214 28.007 18.038 1.00 91.56 91 LEU A CA 1
ATOM 719 C C . LEU A 1 91 ? -2.262 28.748 19.379 1.00 91.56 91 LEU A C 1
ATOM 721 O O . LEU A 1 91 ? -1.994 29.948 19.424 1.00 91.56 91 LEU A O 1
ATOM 725 N N . PHE A 1 92 ? -2.552 28.036 20.472 1.00 92.44 92 PHE A N 1
ATOM 726 C CA . PHE A 1 92 ? -2.565 28.612 21.816 1.00 92.44 92 PHE A CA 1
ATOM 727 C C . PHE A 1 92 ? -1.174 29.094 22.246 1.00 92.44 92 PHE A C 1
ATOM 729 O O . PHE A 1 92 ? -1.037 30.223 22.717 1.00 92.44 92 PHE A O 1
ATOM 736 N N . ILE A 1 93 ? -0.134 28.284 22.020 1.00 93.81 93 ILE A N 1
ATOM 737 C CA . ILE A 1 93 ? 1.257 28.672 22.299 1.00 93.81 93 ILE A CA 1
ATOM 738 C C . ILE A 1 93 ? 1.656 29.896 21.472 1.00 93.81 93 ILE A C 1
ATOM 740 O O . ILE A 1 93 ? 2.218 30.844 22.016 1.00 93.81 93 ILE A O 1
ATOM 744 N N . TYR A 1 94 ? 1.345 29.905 20.175 1.00 91.38 94 TYR A N 1
ATOM 745 C CA . TYR A 1 94 ? 1.688 31.018 19.292 1.00 91.38 94 TYR A CA 1
ATOM 746 C C . TYR A 1 94 ? 1.011 32.326 19.725 1.00 91.38 94 TYR A C 1
ATOM 748 O O . TYR A 1 94 ? 1.671 33.360 19.815 1.00 91.38 94 TYR A O 1
ATOM 756 N N . LEU A 1 95 ? -0.282 32.278 20.064 1.00 93.69 95 LEU A N 1
ATOM 757 C CA . LEU A 1 95 ? -1.022 33.437 20.565 1.00 93.69 95 LEU A CA 1
ATOM 758 C C . LEU A 1 95 ? -0.455 33.934 21.903 1.00 93.69 95 LEU A C 1
ATOM 760 O O . LEU A 1 95 ? -0.319 35.140 22.097 1.00 93.69 95 LEU A O 1
ATOM 764 N N . PHE A 1 96 ? -0.095 33.021 22.809 1.00 92.81 96 PHE A N 1
ATOM 765 C CA . PHE A 1 96 ? 0.482 33.366 24.107 1.00 92.81 96 PHE A CA 1
ATOM 766 C C . PHE A 1 96 ? 1.851 34.040 23.965 1.00 92.81 96 PHE A C 1
ATOM 768 O O . PHE A 1 96 ? 2.089 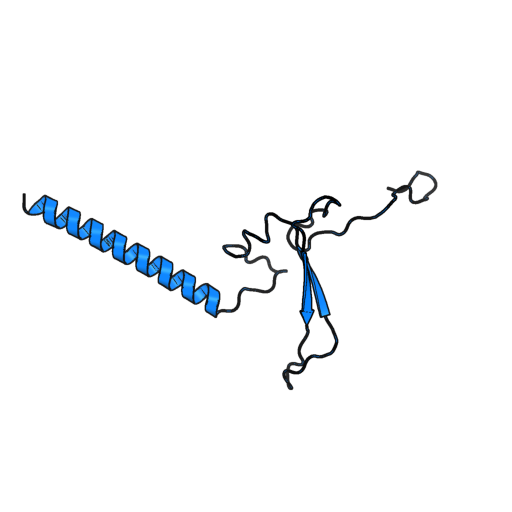35.080 24.576 1.00 92.81 96 PHE A O 1
ATOM 775 N N . ILE A 1 97 ? 2.725 33.502 23.108 1.00 93.00 97 ILE A N 1
ATOM 776 C CA . ILE A 1 97 ? 4.029 34.106 22.798 1.00 93.00 97 ILE A CA 1
ATOM 777 C C . ILE A 1 97 ? 3.837 35.489 22.167 1.00 93.00 97 ILE A C 1
ATOM 779 O O . ILE A 1 97 ? 4.485 36.446 22.585 1.00 93.00 97 ILE A O 1
ATOM 783 N N . TYR A 1 98 ? 2.928 35.622 21.199 1.00 89.56 98 TYR A N 1
ATOM 784 C CA . TYR A 1 98 ? 2.662 36.899 20.536 1.00 89.56 98 TYR A CA 1
ATOM 785 C C . TYR A 1 98 ? 2.119 37.950 21.512 1.00 89.56 98 TYR A C 1
ATOM 787 O O . TYR A 1 98 ? 2.575 39.092 21.512 1.00 89.56 98 TYR A O 1
ATOM 795 N N . LEU A 1 99 ? 1.193 37.558 22.391 1.00 91.94 99 LEU A N 1
ATOM 796 C CA . LEU A 1 99 ? 0.653 38.431 23.429 1.00 91.94 99 LEU A CA 1
ATOM 797 C C . LEU A 1 99 ? 1.731 38.842 24.436 1.00 91.94 99 LEU A C 1
ATOM 799 O O . LEU A 1 99 ? 1.780 40.006 24.819 1.00 91.94 99 LEU A O 1
ATOM 803 N N . PHE A 1 100 ? 2.608 37.919 24.835 1.00 89.44 100 PHE A N 1
ATOM 804 C CA . PHE A 1 100 ? 3.715 38.200 25.748 1.00 89.44 100 PHE A CA 1
ATOM 805 C C . PHE A 1 100 ? 4.715 39.191 25.139 1.00 89.44 100 PHE A C 1
ATOM 807 O O . PHE A 1 100 ? 5.071 40.174 25.785 1.00 89.44 100 PHE A O 1
ATOM 814 N N . ILE A 1 101 ? 5.102 38.992 23.874 1.00 87.75 101 ILE A N 1
ATOM 815 C CA . ILE A 1 101 ? 5.956 39.931 23.129 1.00 87.75 101 ILE A CA 1
ATOM 816 C C . ILE A 1 101 ? 5.271 41.299 23.007 1.00 87.75 101 ILE A C 1
ATOM 818 O O . ILE A 1 101 ? 5.904 42.328 23.239 1.00 87.75 101 ILE A O 1
ATOM 822 N N . TYR A 1 102 ? 3.974 41.329 22.694 1.00 84.06 102 TYR A N 1
ATOM 823 C CA . TYR A 1 102 ? 3.209 42.570 22.566 1.00 84.06 102 TYR A CA 1
ATOM 824 C C . TYR A 1 102 ? 3.081 43.326 23.897 1.00 84.06 102 TYR A C 1
ATOM 826 O O . TYR A 1 102 ? 3.216 44.549 23.925 1.00 84.06 102 TYR A O 1
ATOM 834 N N . LEU A 1 103 ? 2.859 42.616 25.009 1.00 84.62 103 LEU A N 1
ATOM 835 C CA . LEU A 1 103 ? 2.831 43.216 26.344 1.00 84.62 103 LEU A CA 1
ATOM 836 C C . LEU A 1 103 ? 4.207 43.752 26.741 1.00 84.62 103 LEU A C 1
ATOM 838 O O . LEU A 1 103 ? 4.289 44.859 27.268 1.00 84.62 103 LEU A O 1
ATOM 842 N N . PHE A 1 104 ? 5.280 43.002 26.485 1.00 79.81 104 PHE A N 1
ATOM 843 C CA . PHE A 1 104 ? 6.637 43.441 26.808 1.00 79.81 104 PHE A CA 1
ATOM 844 C C . PHE A 1 104 ? 7.032 44.680 25.991 1.00 79.81 104 PHE A C 1
ATOM 846 O O . PHE A 1 104 ? 7.568 45.630 26.548 1.00 79.81 104 PHE A O 1
ATOM 853 N N . SER A 1 105 ? 6.658 44.733 24.708 1.00 77.75 105 SER A N 1
ATOM 854 C CA . SER A 1 105 ? 6.890 45.891 23.830 1.00 77.75 105 SER A CA 1
ATOM 855 C C . SER A 1 105 ? 6.111 47.156 24.214 1.00 77.75 105 SER A C 1
ATOM 857 O O . SER A 1 105 ? 6.427 48.217 23.688 1.00 77.75 105 SER A O 1
ATOM 859 N N . LYS A 1 106 ? 5.069 47.069 25.049 1.00 72.75 106 LYS A N 1
ATOM 860 C CA . LYS A 1 106 ? 4.310 48.242 25.521 1.00 72.75 106 LYS A CA 1
ATOM 861 C C . LYS A 1 106 ? 4.700 48.716 26.920 1.00 72.75 106 LYS A C 1
ATOM 863 O O . LYS A 1 106 ? 4.261 49.788 27.322 1.00 72.75 106 LYS A O 1
ATOM 868 N N . ASN A 1 107 ? 5.451 47.909 27.667 1.00 63.03 107 ASN A N 1
ATOM 869 C CA . ASN A 1 107 ? 5.908 48.230 29.022 1.00 63.03 107 ASN A CA 1
ATOM 870 C C . ASN A 1 107 ? 7.373 48.714 29.061 1.00 63.03 107 ASN A C 1
ATOM 872 O O . ASN A 1 107 ? 7.889 48.972 30.147 1.00 63.03 107 ASN A O 1
ATOM 876 N N . PHE A 1 108 ? 8.015 48.840 27.897 1.00 54.69 108 PHE A N 1
ATOM 877 C CA . PHE A 1 108 ? 9.318 49.469 27.669 1.00 54.69 108 PHE A CA 1
ATOM 878 C C . PHE A 1 108 ? 9.145 50.592 26.645 1.00 54.69 108 PHE A C 1
ATOM 880 O O . PHE A 1 108 ? 9.813 51.636 26.804 1.00 54.69 108 PHE A O 1
#

Organism: Nyctereutes procyonoides (NCBI:txid34880)

pLDDT: mean 72.5, std 15.46, range [38.69, 93.81]